Protein AF-K3ZEW9-F1 (afdb_monomer_lite)

Sequence (135 aa):
MTTVVFIFKLRSRRFKYCRCDEFGTRLHGRGASGLVRVTPLGRELILSKELRLITETYYKIPGMHGWDAYRQHLPSIRAHVATVSAALGRYQARRAERGVFQLVPVVNSVRFRVLSPLLDALPPPARAEALRSEE

Foldseek 3Di:
DDWDWDWDDDPDDDTFTWTQDPVGIHTDDDPPPDDDDQDLVSLLLVLLLVLCCCVLPVVPPPCCCVDPVCVVCVVVVVVVSVVSVVSNVVSQVVVVVVLAWDWDQDPSDSDTDIGGPVLVVDDPVVNVVVVVVVD

pLDDT: mean 72.79, std 16.95, range [35.78, 95.0]

Structure (mmCIF, N/CA/C/O backbone):
data_AF-K3ZEW9-F1
#
_entry.id   AF-K3ZEW9-F1
#
loop_
_atom_site.group_PDB
_atom_site.id
_atom_site.type_symbol
_atom_site.label_atom_id
_atom_site.label_alt_id
_atom_site.label_comp_id
_atom_site.label_asym_id
_atom_site.label_entity_id
_atom_site.label_seq_id
_atom_site.pdbx_PDB_ins_code
_atom_site.Cartn_x
_atom_site.Cartn_y
_atom_site.Cartn_z
_atom_site.occupancy
_atom_site.B_iso_or_equiv
_atom_site.auth_seq_id
_atom_site.auth_comp_id
_atom_site.auth_asym_id
_atom_site.auth_atom_id
_atom_site.pdbx_PDB_model_num
ATOM 1 N N . MET A 1 1 ? 10.706 -7.929 27.507 1.00 36.72 1 MET A N 1
ATOM 2 C CA . MET A 1 1 ? 10.345 -6.596 28.035 1.00 36.72 1 MET A CA 1
ATOM 3 C C . MET A 1 1 ? 9.276 -5.954 27.166 1.00 36.72 1 MET A C 1
ATOM 5 O O . MET A 1 1 ? 9.510 -5.706 25.986 1.00 36.72 1 MET A O 1
ATOM 9 N N . THR A 1 2 ? 8.092 -5.750 27.735 1.00 36.59 2 THR A N 1
ATOM 10 C CA . THR A 1 2 ? 6.883 -5.294 27.039 1.00 36.59 2 THR A CA 1
ATOM 11 C C . THR A 1 2 ? 6.694 -3.810 27.335 1.00 36.59 2 THR A C 1
ATOM 13 O O . THR A 1 2 ? 6.294 -3.445 28.432 1.00 36.59 2 THR A O 1
ATOM 16 N N . THR A 1 3 ? 7.051 -2.931 26.397 1.00 37.94 3 THR A N 1
ATOM 17 C CA . THR A 1 3 ? 6.844 -1.485 26.567 1.00 37.94 3 THR A CA 1
ATOM 18 C C . THR A 1 3 ? 5.390 -1.150 26.262 1.00 37.94 3 THR A C 1
ATOM 20 O O . THR A 1 3 ? 4.939 -1.329 25.129 1.00 37.94 3 THR A O 1
ATOM 23 N N . VAL A 1 4 ? 4.666 -0.676 27.274 1.00 42.25 4 VAL A N 1
ATOM 24 C CA . VAL A 1 4 ? 3.292 -0.188 27.143 1.00 42.25 4 VAL A CA 1
ATOM 25 C C . VAL A 1 4 ? 3.344 1.311 26.858 1.00 42.25 4 VAL A C 1
ATOM 27 O O . VAL A 1 4 ? 4.048 2.063 27.532 1.00 42.25 4 VAL A O 1
ATOM 30 N N . VAL A 1 5 ? 2.638 1.736 25.813 1.00 46.91 5 VAL A N 1
ATOM 31 C CA . VAL A 1 5 ? 2.591 3.129 25.362 1.00 46.91 5 VAL A CA 1
ATOM 32 C C . VAL A 1 5 ? 1.234 3.706 25.739 1.00 46.91 5 VAL A C 1
ATOM 34 O O . VAL A 1 5 ? 0.205 3.143 25.372 1.00 46.91 5 VAL A O 1
ATOM 37 N N . PHE A 1 6 ? 1.238 4.838 26.440 1.00 39.91 6 PHE A N 1
ATOM 38 C CA . PHE A 1 6 ? 0.028 5.546 26.848 1.00 39.91 6 PHE A CA 1
ATOM 39 C C . PHE A 1 6 ? -0.061 6.902 26.146 1.00 39.91 6 PHE A C 1
ATOM 41 O O . PHE A 1 6 ? 0.935 7.615 26.016 1.00 39.91 6 PHE A O 1
ATOM 48 N N . ILE A 1 7 ? -1.269 7.272 25.716 1.00 46.22 7 ILE A N 1
ATOM 49 C CA . ILE A 1 7 ? -1.580 8.591 25.157 1.00 46.22 7 ILE A CA 1
ATOM 50 C C . ILE A 1 7 ? -2.493 9.301 26.157 1.00 46.22 7 ILE A C 1
ATOM 52 O O . ILE A 1 7 ? -3.643 8.906 26.331 1.00 46.22 7 ILE A O 1
ATOM 56 N N . PHE A 1 8 ? -1.994 10.351 26.811 1.00 35.78 8 PHE A N 1
ATOM 57 C CA . PHE A 1 8 ? -2.790 11.173 27.726 1.00 35.78 8 PHE A CA 1
ATOM 58 C C . PHE A 1 8 ? -3.234 12.474 27.048 1.00 35.78 8 PHE A C 1
ATOM 60 O O . PHE A 1 8 ? -2.444 13.150 26.385 1.00 35.78 8 PHE A O 1
ATOM 67 N N . LYS A 1 9 ? -4.502 12.851 27.248 1.00 35.97 9 LYS A N 1
ATOM 68 C CA . LYS A 1 9 ? -5.065 14.132 26.803 1.00 35.97 9 LYS A CA 1
ATOM 69 C C . LYS A 1 9 ? -4.884 15.168 27.915 1.00 35.97 9 LYS A C 1
ATOM 71 O O . LYS A 1 9 ? -5.650 15.193 28.872 1.00 35.97 9 LYS A O 1
ATOM 76 N N . LEU A 1 10 ? -3.861 16.013 27.805 1.00 48.00 10 LEU A N 1
ATOM 77 C CA . LEU A 1 10 ? -3.680 17.158 28.704 1.00 48.00 10 LEU A CA 1
ATOM 78 C C . LEU A 1 10 ? -4.536 18.344 28.239 1.00 48.00 10 LEU A C 1
ATOM 80 O O . LEU A 1 10 ? -4.663 18.607 27.044 1.00 48.00 10 LEU A O 1
ATOM 84 N N . ARG A 1 11 ? -5.111 19.064 29.210 1.00 44.38 11 ARG A N 1
ATOM 85 C CA . ARG A 1 11 ? -6.077 20.166 29.036 1.00 44.38 11 ARG A CA 1
ATOM 86 C C . ARG A 1 11 ? -5.538 21.360 28.223 1.00 44.38 11 ARG A C 1
ATOM 88 O O . ARG A 1 11 ? -6.333 22.174 27.767 1.00 44.38 11 ARG A O 1
ATOM 95 N N . SER A 1 12 ? -4.227 21.455 27.977 1.00 42.69 12 SER A N 1
ATOM 96 C CA . SER A 1 12 ? -3.620 22.482 27.121 1.00 42.69 12 SER A CA 1
ATOM 97 C C . SER A 1 12 ? -2.753 21.871 26.007 1.00 42.69 12 SER A C 1
ATOM 99 O O . SER A 1 12 ? -1.782 21.154 26.232 1.00 42.69 12 SER A O 1
ATOM 101 N N . ARG A 1 13 ? -3.182 22.150 24.772 1.00 48.84 13 ARG A N 1
ATOM 102 C CA . ARG A 1 13 ? -2.517 22.008 23.463 1.00 48.84 13 ARG A CA 1
ATOM 103 C C . ARG A 1 13 ? -1.095 21.408 23.461 1.00 48.84 13 ARG A C 1
ATOM 105 O O . ARG A 1 13 ? -0.114 22.146 23.480 1.00 48.84 13 ARG A O 1
ATOM 112 N N . ARG A 1 14 ? -1.009 20.079 23.322 1.00 48.06 14 ARG A N 1
ATOM 113 C CA . ARG A 1 14 ? -0.123 19.287 22.426 1.00 48.06 14 ARG A CA 1
ATOM 114 C C . ARG A 1 14 ? -0.070 17.850 22.951 1.00 48.06 14 ARG A C 1
ATOM 116 O O . ARG A 1 14 ? 0.251 17.631 24.117 1.00 48.06 14 ARG A O 1
ATOM 123 N N . PHE A 1 15 ? -0.365 16.873 22.093 1.00 53.31 15 PHE A N 1
ATOM 124 C CA . PHE A 1 15 ? -0.143 15.462 22.412 1.00 53.31 15 PHE A CA 1
ATOM 125 C C . PHE A 1 15 ? 1.356 15.241 22.638 1.00 53.31 15 PHE A C 1
ATOM 127 O O . PHE A 1 15 ? 2.164 15.478 21.741 1.00 53.31 15 PHE A O 1
ATOM 134 N N . LYS A 1 16 ? 1.730 14.839 23.854 1.00 57.03 16 LYS A N 1
ATOM 135 C CA . LYS A 1 16 ? 3.110 14.504 24.213 1.00 57.03 16 LYS A CA 1
ATOM 136 C C . LYS A 1 16 ? 3.245 12.987 24.202 1.00 57.03 16 LYS A C 1
ATOM 138 O O . LYS A 1 16 ? 2.500 12.297 24.893 1.00 57.03 16 LYS A O 1
ATOM 143 N N . TYR A 1 17 ? 4.163 12.478 23.388 1.00 59.62 17 TYR A N 1
ATOM 144 C CA . TYR A 1 17 ? 4.458 11.052 23.330 1.00 59.62 17 TYR A CA 1
ATOM 145 C C . TYR A 1 17 ? 5.352 10.698 24.525 1.00 59.62 17 TYR A C 1
ATOM 147 O O . TYR A 1 17 ? 6.417 11.293 24.692 1.00 59.62 17 TYR A O 1
ATOM 155 N N . CYS A 1 18 ? 4.903 9.783 25.383 1.00 60.81 18 CYS A N 1
ATOM 156 C CA . CYS A 1 18 ? 5.617 9.365 26.590 1.00 60.81 18 CYS A CA 1
ATOM 157 C C . CYS A 1 18 ? 5.866 7.853 26.551 1.00 60.81 18 CYS A C 1
ATOM 159 O O . CYS A 1 18 ? 5.012 7.082 26.113 1.00 60.81 18 CYS A O 1
ATOM 161 N N . ARG A 1 19 ? 7.041 7.425 27.015 1.00 63.94 19 ARG A N 1
ATOM 162 C CA . ARG A 1 19 ? 7.422 6.021 27.186 1.00 63.94 19 ARG A CA 1
ATOM 163 C C . ARG A 1 19 ? 7.384 5.683 28.673 1.00 63.94 19 ARG A C 1
ATOM 165 O O . ARG A 1 19 ? 8.035 6.373 29.448 1.00 63.94 19 ARG A O 1
ATOM 172 N N . CYS A 1 20 ? 6.678 4.619 29.044 1.00 54.38 20 CYS A N 1
ATOM 173 C CA . CYS A 1 20 ? 6.809 4.015 30.368 1.00 54.38 20 CYS A CA 1
ATOM 174 C C . CYS A 1 20 ? 7.774 2.831 30.290 1.00 54.38 20 CYS A C 1
ATOM 176 O O . CYS A 1 20 ? 7.590 1.924 29.473 1.00 54.38 20 CYS A O 1
ATOM 178 N N . ASP A 1 21 ? 8.803 2.845 31.125 1.00 65.56 21 ASP A N 1
ATOM 179 C CA . ASP A 1 21 ? 9.679 1.705 31.382 1.00 65.56 21 ASP A CA 1
ATOM 180 C C . ASP A 1 21 ? 9.856 1.499 32.895 1.00 65.56 21 ASP A C 1
ATOM 182 O O . ASP A 1 21 ? 9.204 2.163 33.702 1.00 65.56 21 ASP A O 1
ATOM 186 N N . GLU A 1 22 ? 10.692 0.537 33.286 1.00 67.69 22 GLU A N 1
ATOM 187 C CA . GLU A 1 22 ? 10.993 0.230 34.693 1.00 67.69 22 GLU A CA 1
ATOM 188 C C . GLU A 1 22 ? 11.593 1.421 35.465 1.00 67.69 22 GLU A C 1
ATOM 190 O O . GLU A 1 22 ? 11.577 1.430 36.692 1.00 67.69 22 GLU A O 1
ATOM 195 N N . PHE A 1 23 ? 12.050 2.460 34.758 1.00 61.09 23 PHE A N 1
ATOM 196 C CA . PHE A 1 23 ? 12.579 3.697 35.323 1.00 61.09 23 PHE A CA 1
ATOM 197 C C . PHE A 1 23 ? 11.568 4.858 35.280 1.00 61.09 23 PHE A C 1
ATOM 199 O O . PHE A 1 23 ? 11.959 6.020 35.432 1.00 61.09 23 PHE A O 1
ATOM 206 N N . GLY A 1 24 ? 10.282 4.569 35.054 1.00 67.06 24 GLY A N 1
ATOM 207 C CA . GLY A 1 24 ? 9.177 5.527 35.107 1.00 67.06 24 GLY A CA 1
ATOM 208 C C . GLY A 1 24 ? 8.698 6.047 33.746 1.00 67.06 24 GLY A C 1
ATOM 209 O O . GLY A 1 24 ? 8.980 5.489 32.685 1.00 67.06 24 GLY A O 1
ATOM 210 N N . THR A 1 25 ? 7.916 7.131 33.778 1.00 64.06 25 THR A N 1
ATOM 211 C CA . THR A 1 25 ? 7.322 7.762 32.586 1.00 64.06 25 THR A CA 1
ATOM 212 C C . THR A 1 25 ? 8.243 8.851 32.045 1.00 64.06 25 THR A C 1
ATOM 214 O O . THR A 1 25 ? 8.402 9.902 32.664 1.00 64.06 25 THR A O 1
ATOM 217 N N . ARG A 1 26 ? 8.829 8.642 30.864 1.00 62.72 26 ARG A N 1
ATOM 218 C CA . ARG A 1 26 ? 9.741 9.593 30.214 1.00 62.72 26 ARG A CA 1
ATOM 219 C C . ARG A 1 26 ? 9.116 10.206 28.969 1.00 62.72 26 ARG A C 1
ATOM 221 O O . ARG A 1 26 ? 8.500 9.517 28.157 1.00 62.72 26 ARG A O 1
ATOM 228 N N . LEU A 1 27 ? 9.311 11.511 28.795 1.00 58.28 27 LEU A N 1
ATOM 229 C CA . LEU A 1 27 ? 8.968 12.214 27.562 1.00 58.28 27 LEU A CA 1
ATOM 230 C C . LEU A 1 27 ? 9.812 11.675 26.410 1.00 58.28 27 LEU A C 1
ATOM 232 O O . LEU A 1 27 ? 11.037 11.617 26.483 1.00 58.28 27 LEU A O 1
ATOM 236 N N . HIS A 1 28 ? 9.146 11.293 25.331 1.00 57.09 28 HIS A N 1
ATOM 237 C CA . HIS A 1 28 ? 9.810 10.879 24.116 1.00 57.09 28 HIS A CA 1
ATOM 238 C C . HIS A 1 28 ? 10.173 12.137 23.317 1.00 57.09 28 HIS A C 1
ATOM 240 O O . HIS A 1 28 ? 9.315 12.785 22.716 1.00 57.09 28 HIS A O 1
ATOM 246 N N . GLY A 1 29 ? 11.442 12.535 23.381 1.00 57.53 29 GLY A N 1
ATOM 247 C CA . GLY A 1 29 ? 11.942 13.779 22.802 1.00 57.53 29 GLY A CA 1
ATOM 248 C C . GLY A 1 29 ? 13.447 13.745 22.536 1.00 57.53 29 GLY A C 1
ATOM 249 O O . GLY A 1 29 ? 14.139 12.814 22.951 1.00 57.53 29 GLY A O 1
ATOM 250 N N . ARG A 1 30 ? 13.924 14.761 21.800 1.00 43.62 30 ARG A N 1
ATOM 251 C CA . ARG A 1 30 ? 15.298 14.937 21.293 1.00 43.62 30 ARG A CA 1
ATOM 252 C C . ARG A 1 30 ? 16.338 14.605 22.376 1.00 43.62 30 ARG A C 1
ATOM 254 O O . ARG A 1 30 ? 16.507 15.371 23.315 1.00 43.62 30 ARG A O 1
ATOM 261 N N . GLY A 1 31 ? 16.991 13.449 22.241 1.00 48.28 31 GLY A N 1
ATOM 262 C CA . GLY A 1 31 ? 17.965 12.915 23.206 1.00 48.28 31 GLY A CA 1
ATOM 263 C C . GLY A 1 31 ? 17.647 11.502 23.712 1.00 48.28 31 GLY A C 1
ATOM 264 O O . GLY A 1 31 ? 18.548 10.792 24.145 1.00 48.28 31 GLY A O 1
ATOM 265 N N . ALA A 1 32 ? 16.401 11.037 23.591 1.00 50.25 32 ALA A N 1
ATOM 266 C CA . ALA A 1 32 ? 16.045 9.647 23.861 1.00 50.25 32 ALA A CA 1
ATOM 267 C C . ALA A 1 32 ? 16.376 8.772 22.638 1.00 50.25 32 ALA A C 1
ATOM 269 O O . ALA A 1 32 ? 15.536 8.563 21.764 1.00 50.25 32 ALA A O 1
ATOM 270 N N . SER A 1 33 ? 17.612 8.268 22.570 1.00 46.75 33 SER A N 1
ATOM 271 C CA . SER A 1 33 ? 18.082 7.303 21.558 1.00 46.75 33 SER A CA 1
ATOM 272 C C . SER A 1 33 ? 17.462 5.911 21.771 1.00 46.75 33 SER A C 1
ATOM 274 O O . SER A 1 33 ? 18.132 4.930 22.075 1.00 46.75 33 SER A O 1
ATOM 276 N N . GLY A 1 34 ? 16.136 5.821 21.697 1.00 52.56 34 GLY A N 1
ATOM 277 C CA . GLY A 1 34 ? 15.408 4.561 21.742 1.00 52.56 34 GLY A CA 1
ATOM 278 C C . GLY A 1 34 ? 14.510 4.469 20.525 1.00 52.56 34 GLY A C 1
ATOM 279 O O . GLY A 1 34 ? 13.518 5.192 20.463 1.00 52.56 34 GLY A O 1
ATOM 280 N N . LEU A 1 35 ? 14.847 3.590 19.573 1.00 53.94 35 LEU A N 1
ATOM 281 C CA . LEU A 1 35 ? 14.011 3.312 18.403 1.00 53.94 35 LEU A CA 1
ATOM 282 C C . LEU A 1 35 ? 12.564 3.054 18.849 1.00 53.94 35 LEU A C 1
ATOM 284 O O . LEU A 1 35 ? 12.284 2.087 19.564 1.00 53.94 35 LEU A O 1
ATOM 288 N N . VAL A 1 36 ? 11.630 3.899 18.412 1.00 55.66 36 VAL A N 1
ATOM 289 C CA . VAL A 1 36 ? 10.204 3.620 18.585 1.00 55.66 36 VAL A CA 1
ATOM 290 C C . VAL A 1 36 ? 9.883 2.387 17.763 1.00 55.66 36 VAL A C 1
ATOM 292 O O . VAL A 1 36 ? 10.009 2.392 16.538 1.00 55.66 36 VAL A O 1
ATOM 295 N N . ARG A 1 37 ? 9.452 1.315 18.431 1.00 60.12 37 ARG A N 1
ATOM 296 C CA . ARG A 1 37 ? 8.891 0.163 17.731 1.00 60.12 37 ARG A CA 1
ATOM 297 C C . ARG A 1 37 ? 7.687 0.636 16.924 1.00 60.12 37 ARG A C 1
ATOM 299 O O . ARG A 1 37 ? 6.662 1.007 17.489 1.00 60.12 37 ARG A O 1
ATOM 306 N N . VAL A 1 38 ? 7.821 0.597 15.601 1.00 67.94 38 VAL A N 1
ATOM 307 C CA . VAL A 1 38 ? 6.722 0.900 14.685 1.00 67.94 38 VAL A CA 1
ATOM 308 C C . VAL A 1 38 ? 5.597 -0.099 14.942 1.00 67.94 38 VAL A C 1
ATOM 310 O O . VAL A 1 38 ? 5.811 -1.317 14.870 1.00 67.94 38 VAL A O 1
ATOM 313 N N . THR A 1 39 ? 4.410 0.420 15.262 1.00 80.62 39 THR A N 1
ATOM 314 C CA . THR A 1 39 ? 3.207 -0.388 15.490 1.00 80.62 39 THR A CA 1
ATOM 315 C C . THR A 1 39 ? 2.837 -1.161 14.218 1.00 80.62 39 THR A C 1
ATOM 317 O O . THR A 1 39 ? 3.220 -0.748 13.122 1.00 80.62 39 THR A O 1
ATOM 320 N N . PRO A 1 40 ? 2.078 -2.268 14.308 1.00 81.88 40 PRO A N 1
ATOM 321 C CA . PRO A 1 40 ? 1.588 -2.967 13.118 1.00 81.88 40 PRO A CA 1
ATOM 322 C C . PRO A 1 40 ? 0.884 -2.033 12.122 1.00 81.88 40 PRO A C 1
ATOM 324 O O . PRO A 1 40 ? 1.143 -2.118 10.928 1.00 81.88 40 PRO A O 1
ATOM 327 N N . LEU A 1 41 ? 0.093 -1.080 12.629 1.00 83.06 41 LEU A N 1
ATOM 328 C CA . LEU A 1 41 ? -0.546 -0.035 11.828 1.00 83.06 41 LEU A CA 1
ATOM 329 C C . LEU A 1 41 ? 0.472 0.912 11.179 1.00 83.06 41 LEU A C 1
ATOM 331 O O . LEU A 1 41 ? 0.352 1.246 10.006 1.00 83.06 41 LEU A O 1
ATOM 335 N N . GLY A 1 42 ? 1.495 1.338 11.924 1.00 81.00 42 GLY A N 1
ATOM 336 C CA . GLY A 1 42 ? 2.566 2.163 11.370 1.00 81.00 42 GLY A CA 1
ATOM 337 C C . GLY A 1 42 ? 3.316 1.449 10.243 1.00 81.00 42 GLY A C 1
ATOM 338 O O . GLY A 1 42 ? 3.617 2.066 9.228 1.00 81.00 42 GLY A O 1
ATOM 339 N N . ARG A 1 43 ? 3.560 0.137 10.377 1.00 85.44 43 ARG A N 1
ATOM 340 C CA . ARG A 1 43 ? 4.188 -0.677 9.323 1.00 85.44 43 ARG A CA 1
ATOM 341 C C . ARG A 1 43 ? 3.290 -0.786 8.096 1.00 85.44 43 ARG A C 1
ATOM 343 O O . ARG A 1 43 ? 3.781 -0.620 6.987 1.00 85.44 43 ARG A O 1
ATOM 350 N N . GLU A 1 44 ? 1.993 -1.017 8.294 1.00 89.12 44 GLU A N 1
ATOM 351 C CA . GLU A 1 44 ? 1.005 -1.026 7.210 1.00 89.12 44 GLU A CA 1
ATOM 352 C C . GLU A 1 44 ? 1.006 0.305 6.445 1.00 89.12 44 GLU A C 1
ATOM 354 O O . GLU A 1 44 ? 1.074 0.302 5.217 1.00 89.12 44 GLU A O 1
ATOM 359 N N . LEU A 1 45 ? 0.990 1.439 7.153 1.00 87.00 45 LEU A N 1
ATOM 360 C CA . LEU A 1 45 ? 0.986 2.770 6.541 1.00 87.00 45 LEU A CA 1
ATOM 361 C C . LEU A 1 45 ? 2.272 3.068 5.769 1.00 87.00 45 LEU A C 1
ATOM 363 O O . LEU A 1 45 ? 2.195 3.573 4.652 1.00 87.00 45 LEU A O 1
ATOM 367 N N . ILE A 1 46 ? 3.440 2.744 6.334 1.00 88.25 46 ILE A N 1
ATOM 368 C CA . ILE A 1 46 ? 4.733 2.928 5.658 1.00 88.25 46 ILE A CA 1
ATOM 369 C C . ILE A 1 46 ? 4.764 2.113 4.365 1.00 88.25 46 ILE A C 1
ATOM 371 O O . ILE A 1 46 ? 4.959 2.683 3.295 1.00 88.25 46 ILE A O 1
ATOM 375 N N . LEU A 1 47 ? 4.477 0.810 4.448 1.00 90.25 47 LEU A N 1
ATOM 376 C CA . LEU A 1 47 ? 4.497 -0.080 3.287 1.00 90.25 47 LEU A CA 1
ATOM 377 C C . LEU A 1 47 ? 3.472 0.340 2.227 1.00 90.25 47 LEU A C 1
ATOM 379 O O . LEU A 1 47 ? 3.773 0.326 1.037 1.00 90.25 47 LEU A O 1
ATOM 383 N N . SER A 1 48 ? 2.274 0.761 2.642 1.00 88.88 48 SER A N 1
ATOM 384 C CA . SER A 1 48 ? 1.233 1.223 1.715 1.00 88.88 48 SER A CA 1
ATOM 385 C C . SER A 1 48 ? 1.648 2.513 1.007 1.00 88.88 48 SER A C 1
ATOM 387 O O . SER A 1 48 ? 1.395 2.675 -0.187 1.00 88.88 48 SER A O 1
ATOM 389 N N . LYS A 1 49 ? 2.290 3.435 1.735 1.00 88.75 49 LYS A N 1
ATOM 390 C CA . LYS A 1 49 ? 2.797 4.699 1.196 1.00 88.75 49 LYS A CA 1
ATOM 391 C C . LYS A 1 49 ? 3.928 4.460 0.196 1.00 88.75 49 LYS A C 1
A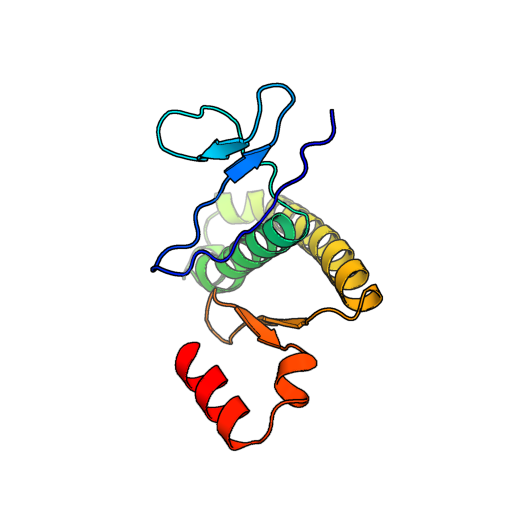TOM 393 O O . LYS A 1 49 ? 3.899 5.030 -0.890 1.00 88.75 49 LYS A O 1
ATOM 398 N N . GLU A 1 50 ? 4.899 3.621 0.548 1.00 88.81 50 GLU A N 1
ATOM 399 C CA . GLU A 1 50 ? 6.032 3.275 -0.319 1.00 88.81 50 GLU A CA 1
ATOM 400 C C . GLU A 1 50 ? 5.570 2.572 -1.592 1.00 88.81 50 GLU A C 1
ATOM 402 O O . GLU A 1 50 ? 5.960 2.972 -2.688 1.00 88.81 50 GLU A O 1
ATOM 407 N N . LEU A 1 51 ? 4.673 1.590 -1.463 1.00 89.38 51 LEU A N 1
ATOM 408 C CA . LEU A 1 51 ? 4.114 0.884 -2.611 1.00 89.38 51 LEU A CA 1
ATOM 409 C C . LEU A 1 51 ? 3.408 1.852 -3.564 1.00 89.38 51 LEU A C 1
ATOM 411 O O . LEU A 1 51 ? 3.611 1.784 -4.773 1.00 89.38 51 LEU A O 1
ATOM 415 N N . ARG A 1 52 ? 2.641 2.802 -3.019 1.00 87.88 52 ARG A N 1
ATOM 416 C CA . ARG A 1 52 ? 1.995 3.842 -3.822 1.00 87.88 52 ARG A CA 1
ATOM 417 C C . ARG A 1 52 ? 2.967 4.781 -4.499 1.00 87.88 52 ARG A C 1
ATOM 419 O O . ARG A 1 52 ? 2.727 5.164 -5.632 1.00 87.88 52 ARG A O 1
ATOM 426 N N . LEU A 1 53 ? 4.044 5.164 -3.829 1.00 86.81 53 LEU A N 1
ATOM 427 C CA . LEU A 1 53 ? 5.066 6.012 -4.433 1.00 86.81 53 LEU A CA 1
ATOM 428 C C . LEU A 1 53 ? 5.720 5.285 -5.621 1.00 86.81 53 LEU A C 1
ATOM 430 O O . LEU A 1 53 ? 5.904 5.867 -6.687 1.00 86.81 53 LEU A O 1
ATOM 434 N N . ILE A 1 54 ? 5.953 3.976 -5.492 1.00 85.50 54 ILE A N 1
ATOM 435 C CA . ILE A 1 54 ? 6.422 3.145 -6.605 1.00 85.50 54 ILE A CA 1
ATOM 436 C C . ILE A 1 54 ? 5.409 3.119 -7.753 1.00 85.50 54 ILE A C 1
ATOM 438 O O . ILE A 1 54 ? 5.792 3.348 -8.902 1.00 85.50 54 ILE A O 1
ATOM 442 N N . THR A 1 55 ? 4.126 2.887 -7.468 1.00 83.94 55 THR A N 1
ATOM 443 C CA . THR A 1 55 ? 3.112 2.738 -8.521 1.00 83.94 55 THR A CA 1
ATOM 444 C C . THR A 1 55 ? 2.686 4.045 -9.175 1.00 83.94 55 THR A C 1
ATOM 446 O O . THR A 1 55 ? 2.500 4.094 -10.387 1.00 83.94 55 THR A O 1
ATOM 449 N N . GLU A 1 56 ? 2.530 5.106 -8.390 1.00 82.44 56 GLU A N 1
ATOM 450 C CA . GLU A 1 56 ? 2.018 6.395 -8.852 1.00 82.44 56 GLU A CA 1
ATOM 451 C C . GLU A 1 56 ? 3.119 7.332 -9.343 1.00 82.44 56 GLU A C 1
ATOM 453 O O . GLU A 1 56 ? 2.828 8.235 -10.122 1.00 82.44 56 GLU A O 1
ATOM 458 N N . THR A 1 57 ? 4.365 7.147 -8.897 1.00 78.88 57 THR A N 1
ATOM 459 C CA . THR A 1 57 ? 5.484 8.026 -9.260 1.00 78.88 57 THR A CA 1
ATOM 460 C C . THR A 1 57 ? 6.496 7.298 -10.131 1.00 78.88 57 THR A C 1
ATOM 462 O O . THR A 1 57 ? 6.687 7.689 -11.279 1.00 78.88 57 THR A O 1
ATOM 465 N N . TYR A 1 58 ? 7.119 6.224 -9.636 1.00 79.31 58 TYR A N 1
ATOM 466 C CA . TYR A 1 58 ? 8.255 5.618 -10.342 1.00 79.31 58 TYR A CA 1
ATOM 467 C C . TYR A 1 58 ? 7.857 4.892 -11.630 1.00 79.31 58 TYR A C 1
ATOM 469 O O . TYR A 1 58 ? 8.482 5.123 -12.660 1.00 79.31 58 TYR A O 1
ATOM 477 N N . TYR A 1 59 ? 6.786 4.090 -11.631 1.00 81.50 59 TYR A N 1
ATOM 478 C CA . TYR A 1 59 ? 6.331 3.424 -12.864 1.00 81.50 59 TYR A CA 1
ATOM 479 C C . TYR A 1 59 ? 5.799 4.382 -13.938 1.00 81.50 59 TYR A C 1
ATOM 481 O O . TYR A 1 59 ? 5.640 3.973 -15.084 1.00 81.50 59 TYR A O 1
ATOM 489 N N . LYS A 1 60 ? 5.534 5.647 -13.598 1.00 82.25 60 LYS A N 1
ATOM 490 C CA . LYS A 1 60 ? 5.057 6.655 -14.554 1.00 82.25 60 LYS A CA 1
ATOM 491 C C . LYS A 1 60 ? 6.179 7.516 -15.136 1.00 82.25 60 LYS A C 1
ATOM 493 O O . LYS A 1 60 ? 5.886 8.404 -15.931 1.00 82.25 60 LYS A O 1
ATOM 498 N N . ILE A 1 61 ? 7.442 7.280 -14.764 1.00 84.56 61 ILE A N 1
ATOM 499 C CA . ILE A 1 61 ? 8.578 8.032 -15.311 1.00 84.56 61 ILE A CA 1
ATOM 500 C C . ILE A 1 61 ? 8.725 7.701 -16.807 1.00 84.56 61 ILE A C 1
ATOM 502 O O . ILE A 1 61 ? 8.985 6.543 -17.155 1.00 84.56 61 ILE A O 1
ATOM 506 N N . PRO A 1 62 ? 8.592 8.694 -17.708 1.00 84.81 62 PRO A N 1
ATOM 507 C CA . PRO A 1 62 ? 8.724 8.465 -19.141 1.00 84.81 62 PRO A CA 1
ATOM 508 C C . PRO A 1 62 ? 10.101 7.897 -19.497 1.00 84.81 62 PRO A C 1
ATOM 510 O O . PRO A 1 62 ? 11.122 8.339 -18.978 1.00 84.81 62 PRO A O 1
ATOM 513 N N . GLY A 1 63 ? 10.138 6.908 -20.391 1.00 84.75 63 GLY A N 1
ATOM 514 C CA . GLY A 1 63 ? 11.389 6.337 -20.903 1.00 84.75 63 GLY A CA 1
ATOM 515 C C . GLY A 1 63 ? 12.132 5.389 -19.952 1.00 84.75 63 GLY A C 1
ATOM 516 O O . GLY A 1 63 ? 13.047 4.706 -20.403 1.00 84.75 63 GLY A O 1
ATOM 517 N N . MET A 1 64 ? 11.712 5.253 -18.687 1.00 86.25 64 MET A N 1
ATOM 518 C CA . MET A 1 64 ? 12.351 4.353 -17.710 1.00 86.25 64 MET A CA 1
ATOM 519 C C . MET A 1 64 ? 12.338 2.885 -18.170 1.00 86.25 64 MET A C 1
ATOM 521 O O . MET A 1 64 ? 13.310 2.158 -17.984 1.00 86.25 64 MET A O 1
ATOM 525 N N . HIS A 1 65 ? 11.267 2.459 -18.848 1.00 83.44 65 HIS A N 1
ATOM 526 C CA . HIS A 1 65 ? 11.149 1.115 -19.427 1.00 83.44 65 HIS A CA 1
ATOM 527 C C . HIS A 1 65 ? 12.174 0.820 -20.535 1.00 83.44 65 HIS A C 1
ATOM 529 O O . HIS A 1 65 ? 12.424 -0.348 -20.830 1.00 83.44 65 HIS A O 1
ATOM 535 N N . GLY A 1 66 ? 12.759 1.860 -21.137 1.00 87.25 66 GLY A N 1
ATOM 536 C CA . GLY A 1 66 ? 13.804 1.736 -22.149 1.00 87.25 66 GLY A CA 1
ATOM 537 C C . GLY A 1 66 ? 15.208 1.573 -21.569 1.00 87.25 66 GLY A C 1
ATOM 538 O O . GLY A 1 66 ? 16.127 1.274 -22.319 1.00 87.25 66 GLY A O 1
ATOM 539 N N . TRP A 1 67 ? 15.400 1.760 -20.260 1.00 91.50 67 TRP A N 1
ATOM 540 C CA . TRP A 1 67 ? 16.719 1.637 -19.643 1.00 91.50 67 TRP A CA 1
ATOM 541 C C . TRP A 1 67 ? 17.090 0.162 -19.461 1.00 91.50 67 TRP A C 1
ATOM 543 O O . TRP A 1 67 ? 16.367 -0.593 -18.805 1.00 91.50 67 TRP A O 1
ATOM 553 N N . ASP A 1 68 ? 18.246 -0.246 -19.981 1.00 93.00 68 ASP A N 1
ATOM 554 C CA . ASP A 1 68 ? 18.703 -1.640 -19.905 1.00 93.00 68 ASP A CA 1
ATOM 555 C C . ASP A 1 68 ? 18.851 -2.131 -18.461 1.00 93.00 68 ASP A C 1
ATOM 557 O O . ASP A 1 68 ? 18.373 -3.215 -18.120 1.00 93.00 68 ASP A O 1
ATOM 561 N N . ALA A 1 69 ? 19.403 -1.290 -17.580 1.00 90.06 69 ALA A N 1
ATOM 562 C CA . ALA A 1 69 ? 19.511 -1.587 -16.152 1.00 90.06 69 ALA A CA 1
ATOM 563 C C . ALA A 1 69 ? 18.132 -1.811 -15.504 1.00 90.06 69 ALA A C 1
ATOM 565 O O . ALA A 1 69 ? 17.946 -2.726 -14.701 1.00 90.06 69 ALA A O 1
ATOM 566 N N . TYR A 1 70 ? 17.130 -1.013 -15.883 1.00 88.81 70 TYR A N 1
ATOM 567 C CA . TYR A 1 70 ? 15.775 -1.174 -15.367 1.00 88.81 70 TYR A CA 1
ATOM 568 C C . TYR A 1 70 ? 15.148 -2.486 -15.846 1.00 88.81 70 TYR A C 1
ATOM 570 O O . TYR A 1 70 ? 14.589 -3.229 -15.041 1.00 88.81 70 TYR A O 1
ATOM 578 N N . ARG A 1 71 ? 15.290 -2.816 -17.134 1.00 89.50 71 ARG A N 1
ATOM 579 C CA . ARG A 1 71 ? 14.817 -4.089 -17.698 1.00 89.50 71 ARG A CA 1
ATOM 580 C C . ARG A 1 71 ? 15.464 -5.297 -17.025 1.00 89.50 71 ARG A C 1
ATOM 582 O O . ARG A 1 71 ? 14.760 -6.254 -16.713 1.00 89.50 71 ARG A O 1
ATOM 589 N N . GLN A 1 72 ? 16.773 -5.241 -16.779 1.00 95.00 72 GLN A N 1
ATOM 590 C CA . GLN A 1 72 ? 17.516 -6.307 -16.107 1.00 95.00 72 GLN A CA 1
ATOM 591 C C . GLN A 1 72 ? 16.995 -6.553 -14.684 1.00 95.00 72 GLN A C 1
ATOM 593 O O . GLN A 1 72 ? 16.844 -7.702 -14.269 1.00 95.00 72 GLN A O 1
ATOM 598 N N . HIS A 1 73 ? 16.676 -5.490 -13.941 1.00 91.19 73 HIS A N 1
ATOM 599 C CA . HIS A 1 73 ? 16.197 -5.596 -12.560 1.00 91.19 73 HIS A CA 1
ATOM 600 C C . HIS A 1 73 ? 14.673 -5.724 -12.423 1.00 91.19 73 HIS A C 1
ATOM 602 O O . HIS A 1 73 ? 14.187 -6.047 -11.336 1.00 91.19 73 HIS A O 1
ATOM 608 N N . LEU A 1 74 ? 13.906 -5.537 -13.502 1.00 89.50 74 LEU A N 1
ATOM 609 C CA . LEU A 1 74 ? 12.443 -5.564 -13.488 1.00 89.50 74 LEU A CA 1
ATOM 610 C C . LEU A 1 74 ? 11.843 -6.835 -12.852 1.00 89.50 74 LEU A C 1
ATOM 612 O O . LEU A 1 74 ? 10.900 -6.694 -12.067 1.00 89.50 74 LEU A O 1
ATOM 616 N N . PRO A 1 75 ? 12.357 -8.058 -13.102 1.00 92.00 75 PRO A N 1
ATOM 617 C CA . PRO A 1 75 ? 11.846 -9.259 -12.437 1.00 92.00 75 PRO A CA 1
ATOM 618 C C . PRO A 1 75 ? 12.010 -9.210 -10.911 1.00 92.00 75 PRO A C 1
ATOM 620 O O . PRO A 1 75 ? 11.081 -9.547 -10.179 1.00 92.00 75 PRO A O 1
ATOM 623 N N . SER A 1 76 ? 13.159 -8.724 -10.430 1.00 93.00 76 SER A N 1
ATOM 624 C CA . SER A 1 76 ? 13.438 -8.578 -8.997 1.00 93.00 76 SER A CA 1
ATOM 625 C C . SER A 1 76 ? 12.535 -7.520 -8.357 1.00 93.00 76 SER A C 1
ATOM 627 O O . SER A 1 76 ? 11.902 -7.769 -7.330 1.00 93.00 76 SER A O 1
ATOM 629 N N . ILE A 1 77 ? 12.373 -6.369 -9.020 1.00 89.12 77 ILE A N 1
ATOM 630 C CA . ILE A 1 77 ? 11.457 -5.307 -8.580 1.00 89.12 77 ILE A CA 1
ATOM 631 C C . ILE A 1 77 ? 10.031 -5.859 -8.441 1.00 89.12 77 ILE A C 1
ATOM 633 O O . ILE A 1 77 ? 9.385 -5.646 -7.414 1.00 89.12 77 ILE A O 1
ATOM 637 N N . ARG A 1 78 ? 9.548 -6.621 -9.431 1.00 90.56 78 ARG A N 1
ATOM 638 C CA . ARG A 1 78 ? 8.219 -7.255 -9.384 1.00 90.56 78 ARG A CA 1
ATOM 639 C C . ARG A 1 78 ? 8.086 -8.236 -8.217 1.00 90.56 78 ARG A C 1
ATOM 641 O O . ARG A 1 78 ? 7.070 -8.205 -7.525 1.00 90.56 78 ARG A O 1
ATOM 648 N N . ALA A 1 79 ? 9.102 -9.060 -7.961 1.00 92.94 79 ALA A N 1
ATOM 649 C CA . ALA A 1 79 ? 9.104 -9.995 -6.835 1.00 92.94 79 ALA A CA 1
ATOM 650 C C . ALA A 1 79 ? 9.048 -9.273 -5.474 1.00 9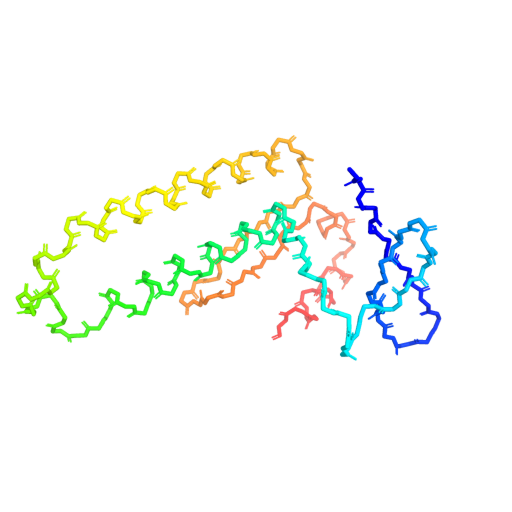2.94 79 ALA A C 1
ATOM 652 O O . ALA A 1 79 ? 8.288 -9.662 -4.581 1.00 92.94 79 ALA A O 1
ATOM 653 N N . HIS A 1 80 ? 9.794 -8.177 -5.320 1.00 90.62 80 HIS A N 1
ATOM 654 C CA . HIS A 1 80 ? 9.744 -7.353 -4.112 1.00 90.62 80 HIS A CA 1
ATOM 655 C C . HIS A 1 80 ? 8.383 -6.670 -3.934 1.00 90.62 80 HIS A C 1
ATOM 657 O O . HIS A 1 80 ? 7.807 -6.729 -2.847 1.00 90.62 80 HIS A O 1
ATOM 663 N N . VAL A 1 81 ? 7.821 -6.100 -5.002 1.00 91.19 81 VAL A N 1
ATOM 664 C CA . VAL A 1 81 ? 6.479 -5.492 -5.000 1.00 91.19 81 VAL A CA 1
ATOM 665 C C . VAL A 1 81 ? 5.406 -6.508 -4.598 1.00 91.19 81 VAL A C 1
ATOM 667 O O . VAL A 1 81 ? 4.547 -6.203 -3.765 1.00 91.19 81 VAL A O 1
ATOM 670 N N . ALA A 1 82 ? 5.475 -7.735 -5.120 1.00 92.50 82 ALA A N 1
ATOM 671 C CA . ALA A 1 82 ? 4.571 -8.818 -4.739 1.00 92.50 82 ALA A CA 1
ATOM 672 C C . ALA A 1 82 ? 4.715 -9.194 -3.254 1.00 92.50 82 ALA A C 1
ATOM 674 O O . ALA A 1 82 ? 3.717 -9.361 -2.551 1.00 92.50 82 ALA A O 1
ATOM 675 N N . THR A 1 83 ? 5.948 -9.250 -2.746 1.00 93.19 83 THR A N 1
ATOM 676 C CA . THR A 1 83 ? 6.238 -9.548 -1.334 1.00 93.19 83 THR A CA 1
ATOM 677 C C . THR A 1 83 ? 5.651 -8.488 -0.396 1.00 93.19 83 THR A C 1
ATOM 679 O O . THR A 1 83 ? 5.005 -8.826 0.601 1.00 93.19 83 THR A O 1
ATOM 682 N N . VAL A 1 84 ? 5.824 -7.204 -0.730 1.00 91.19 84 VAL A N 1
ATOM 683 C CA . VAL A 1 84 ? 5.236 -6.079 0.016 1.00 91.19 84 VAL A CA 1
ATOM 684 C C . VAL A 1 84 ? 3.710 -6.137 -0.032 1.00 91.19 84 VAL A C 1
ATOM 686 O O . VAL A 1 84 ? 3.062 -6.011 1.007 1.00 91.19 84 VAL A O 1
ATOM 689 N N . SER A 1 85 ? 3.132 -6.405 -1.204 1.00 91.62 85 SER A N 1
ATOM 690 C CA . SER A 1 85 ? 1.678 -6.519 -1.383 1.00 91.62 85 SER A CA 1
ATOM 691 C C . SER A 1 85 ? 1.085 -7.654 -0.541 1.00 91.62 85 SER A C 1
ATOM 693 O O . SER A 1 85 ? 0.086 -7.459 0.150 1.00 91.62 85 SER A O 1
ATOM 695 N N . ALA A 1 86 ? 1.739 -8.819 -0.503 1.00 93.25 86 ALA A N 1
ATOM 696 C CA . ALA A 1 86 ? 1.325 -9.935 0.345 1.00 93.25 86 ALA A CA 1
ATOM 697 C C . ALA A 1 86 ? 1.415 -9.594 1.844 1.00 93.25 86 ALA A C 1
ATOM 699 O O . ALA A 1 86 ? 0.546 -9.974 2.632 1.00 93.25 86 ALA A O 1
ATOM 700 N N . ALA A 1 87 ? 2.453 -8.861 2.262 1.00 90.94 87 ALA A N 1
ATOM 701 C CA . ALA A 1 87 ? 2.574 -8.390 3.639 1.00 90.94 87 ALA A CA 1
ATOM 702 C C . ALA A 1 87 ? 1.463 -7.399 4.010 1.00 90.94 87 ALA A C 1
ATOM 704 O O . ALA A 1 87 ? 0.871 -7.530 5.083 1.00 90.94 87 ALA A O 1
ATOM 705 N N . LEU A 1 88 ? 1.144 -6.461 3.115 1.00 92.12 88 LEU A N 1
ATOM 706 C CA . LEU A 1 88 ? 0.032 -5.530 3.281 1.00 92.12 88 LEU A CA 1
ATOM 707 C C . LEU A 1 88 ? -1.305 -6.257 3.399 1.00 92.12 88 LEU A C 1
ATOM 709 O O . LEU A 1 88 ? -2.048 -5.970 4.333 1.00 92.12 88 LEU A O 1
ATOM 713 N N . GLY A 1 89 ? -1.565 -7.253 2.548 1.00 91.62 89 GLY A N 1
ATOM 714 C CA . GLY A 1 89 ? -2.780 -8.067 2.625 1.00 91.62 89 GLY A CA 1
ATOM 715 C C . GLY A 1 89 ? -2.976 -8.701 4.006 1.00 91.62 89 GLY A C 1
ATOM 716 O O . GLY A 1 89 ? -4.069 -8.651 4.564 1.00 91.62 89 GLY A O 1
ATOM 717 N N . ARG A 1 90 ? -1.898 -9.196 4.633 1.00 92.12 90 ARG A 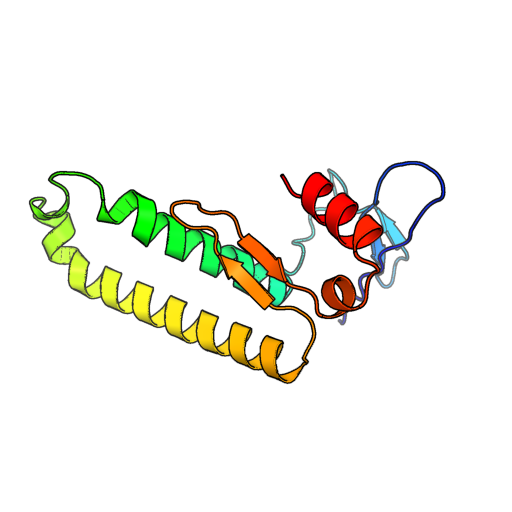N 1
ATOM 718 C CA . ARG A 1 90 ? -1.957 -9.735 6.006 1.00 92.12 90 ARG A CA 1
ATOM 719 C C . ARG A 1 90 ? -2.289 -8.673 7.055 1.00 92.12 90 ARG A C 1
ATOM 721 O O . ARG A 1 90 ? -3.025 -8.964 7.995 1.00 92.12 90 ARG A O 1
ATOM 728 N N . TYR A 1 91 ? -1.735 -7.466 6.940 1.00 90.12 91 TYR A N 1
ATOM 729 C CA . TYR A 1 91 ? -2.053 -6.374 7.867 1.00 90.12 91 TYR A CA 1
ATOM 730 C C . TYR A 1 91 ? -3.503 -5.909 7.713 1.00 90.12 91 TYR A C 1
ATOM 732 O O . TYR A 1 91 ? -4.212 -5.777 8.711 1.00 90.12 91 TYR A O 1
ATOM 740 N N . GLN A 1 92 ? -3.955 -5.744 6.471 1.00 88.19 92 GLN A N 1
ATOM 741 C CA . GLN A 1 92 ? -5.313 -5.328 6.137 1.00 88.19 92 GLN A CA 1
ATOM 742 C C . GLN A 1 92 ? -6.352 -6.353 6.604 1.00 88.19 92 GLN A C 1
ATOM 744 O O . GLN A 1 92 ? -7.335 -5.958 7.225 1.00 88.19 92 GLN A O 1
ATOM 749 N N . ALA A 1 93 ? -6.108 -7.652 6.393 1.00 88.81 93 ALA A N 1
ATOM 750 C CA . ALA A 1 93 ? -6.985 -8.726 6.865 1.00 88.81 93 ALA A CA 1
ATOM 751 C C . ALA A 1 93 ? -7.145 -8.695 8.393 1.00 88.81 93 ALA A C 1
ATOM 753 O O . ALA A 1 93 ? -8.260 -8.603 8.898 1.00 88.81 93 ALA A O 1
ATOM 754 N N . ARG A 1 94 ? -6.032 -8.624 9.136 1.00 87.31 94 ARG A N 1
ATOM 755 C CA . ARG A 1 94 ? -6.057 -8.511 10.607 1.00 87.31 94 ARG A CA 1
ATOM 756 C C . ARG A 1 94 ? -6.784 -7.261 11.097 1.00 87.31 94 ARG A C 1
ATOM 758 O O . ARG A 1 94 ? -7.372 -7.267 12.175 1.00 87.31 94 ARG A O 1
ATOM 765 N N . ARG A 1 95 ? -6.694 -6.155 10.354 1.00 85.25 95 ARG A N 1
ATOM 766 C CA . ARG A 1 95 ? -7.404 -4.913 10.679 1.00 85.25 95 ARG A CA 1
ATOM 767 C C . ARG A 1 95 ? -8.903 -5.044 10.410 1.00 85.25 95 ARG A C 1
ATOM 769 O O . ARG A 1 95 ? -9.686 -4.574 11.231 1.00 85.25 95 ARG A O 1
ATOM 776 N N . ALA A 1 96 ? -9.284 -5.696 9.312 1.00 82.94 96 ALA A N 1
ATOM 777 C CA . ALA A 1 96 ? -10.675 -5.974 8.968 1.00 82.94 96 ALA A CA 1
ATOM 778 C C . ALA A 1 96 ? -11.338 -6.914 9.990 1.00 82.94 96 ALA A C 1
ATOM 780 O O . ALA A 1 96 ? -12.412 -6.590 10.483 1.00 82.94 96 ALA A O 1
ATOM 781 N N . GLU A 1 97 ? -10.660 -7.994 10.396 1.00 84.06 97 GLU A N 1
ATOM 782 C CA . GLU A 1 97 ? -11.118 -8.920 11.450 1.00 84.06 97 GLU A CA 1
ATOM 783 C C . GLU A 1 97 ? -11.425 -8.208 12.775 1.00 84.06 97 GLU A C 1
ATOM 785 O O . GLU A 1 97 ? -12.346 -8.580 13.495 1.00 84.06 97 GLU A O 1
ATOM 790 N N . ARG A 1 98 ? -10.662 -7.159 13.104 1.00 80.62 98 ARG A N 1
ATOM 791 C CA . ARG A 1 98 ? -10.850 -6.369 14.330 1.00 80.62 98 ARG A CA 1
ATOM 792 C C . ARG A 1 98 ? -11.944 -5.303 14.218 1.00 80.62 98 ARG A C 1
ATOM 794 O O . ARG A 1 98 ? -12.231 -4.657 15.220 1.00 80.62 98 ARG A O 1
ATOM 801 N N . GLY A 1 99 ? -12.501 -5.066 13.027 1.00 71.00 99 GLY A N 1
ATOM 802 C CA . GLY A 1 99 ? -13.619 -4.140 12.809 1.00 71.00 99 GLY A CA 1
ATOM 803 C C . GLY A 1 99 ? -13.345 -2.673 13.166 1.00 71.00 99 GLY A C 1
ATOM 804 O O . GLY A 1 99 ? -14.281 -1.942 13.466 1.00 71.00 99 GLY A O 1
ATOM 805 N N . VAL A 1 100 ? -12.079 -2.232 13.181 1.00 72.62 100 VAL A N 1
ATOM 806 C CA . VAL A 1 100 ? -11.716 -0.938 13.794 1.00 72.62 100 VAL A CA 1
ATOM 807 C C . VAL A 1 100 ? -11.984 0.253 12.869 1.00 72.62 100 VAL A C 1
ATOM 809 O O . VAL A 1 100 ? -12.778 1.128 13.186 1.00 72.62 100 VAL A O 1
ATOM 812 N N . PHE A 1 101 ? -11.278 0.318 11.740 1.00 79.56 101 PHE A N 1
ATOM 813 C CA . PHE A 1 101 ? -11.391 1.369 10.727 1.00 79.56 101 PHE A CA 1
ATOM 814 C C . PHE A 1 101 ? -10.774 0.885 9.411 1.00 79.56 101 PHE A C 1
ATOM 816 O O . PHE A 1 101 ? -9.904 0.001 9.387 1.00 79.56 101 PHE A O 1
ATOM 823 N N . GLN A 1 102 ? -11.207 1.481 8.305 1.00 80.94 102 GLN A N 1
ATOM 824 C CA . GLN A 1 102 ? -10.686 1.225 6.972 1.00 80.94 102 GLN A CA 1
ATOM 825 C C . GLN A 1 102 ? -9.758 2.350 6.517 1.00 80.94 102 GLN A C 1
ATOM 827 O O . GLN A 1 102 ? -10.083 3.525 6.635 1.00 80.94 102 GLN A O 1
ATOM 832 N N . LEU A 1 103 ? -8.588 1.992 5.994 1.00 84.50 103 LEU A N 1
ATOM 833 C CA . LEU A 1 103 ? -7.706 2.933 5.310 1.00 84.50 103 LEU A CA 1
ATOM 834 C C . LEU A 1 103 ? -8.032 2.893 3.820 1.00 84.50 103 LEU A C 1
ATOM 836 O O . LEU A 1 103 ? -7.749 1.894 3.159 1.00 84.50 103 LEU A O 1
ATOM 840 N N . VAL A 1 104 ? -8.631 3.965 3.307 1.00 83.56 104 VAL A N 1
ATOM 841 C CA . VAL A 1 104 ? -8.997 4.091 1.896 1.00 83.56 104 VAL A CA 1
ATOM 842 C C . VAL A 1 104 ? -8.034 5.042 1.209 1.00 83.56 104 VAL A C 1
ATOM 844 O O . VAL A 1 104 ? -7.849 6.176 1.649 1.00 83.56 104 VAL A O 1
ATOM 847 N N . PRO A 1 105 ? -7.380 4.609 0.135 1.00 83.69 105 PRO A N 1
ATOM 848 C CA . PRO A 1 105 ? -6.237 5.342 -0.350 1.00 83.69 105 PRO A CA 1
ATOM 849 C C . PRO A 1 105 ? -6.705 6.350 -1.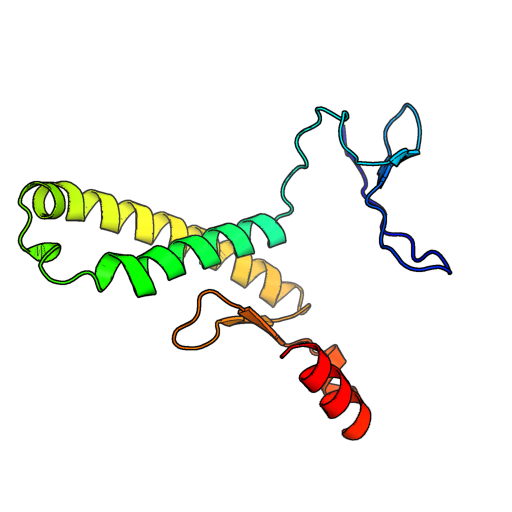430 1.00 83.69 105 PRO A C 1
ATOM 851 O O . PRO A 1 105 ? -7.453 5.998 -2.339 1.00 83.69 105 PRO A O 1
ATOM 854 N N . VAL A 1 106 ? -6.308 7.628 -1.342 1.00 82.62 106 VAL A N 1
ATOM 855 C CA . VAL A 1 106 ? -6.861 8.717 -2.187 1.00 82.62 106 VAL A CA 1
ATOM 856 C C . VAL A 1 106 ? -6.348 8.625 -3.626 1.00 82.62 106 VAL A C 1
ATOM 858 O O . VAL A 1 106 ? -5.154 8.425 -3.836 1.00 82.62 106 VAL A O 1
ATOM 861 N N . VAL A 1 107 ? -7.218 8.759 -4.626 1.00 78.19 107 VAL A N 1
ATOM 862 C CA . VAL A 1 107 ? -6.832 8.661 -6.048 1.00 78.19 107 VAL A CA 1
ATOM 863 C C . VAL A 1 107 ? -5.744 9.690 -6.390 1.00 78.19 107 VAL A C 1
ATOM 865 O O . VAL A 1 107 ? -5.807 10.827 -5.928 1.00 78.19 107 VAL A O 1
ATOM 868 N N . ASN A 1 108 ? -4.735 9.286 -7.173 1.00 72.44 108 ASN A N 1
ATOM 869 C CA . ASN A 1 108 ? -3.607 10.129 -7.607 1.00 72.44 108 ASN A CA 1
ATOM 870 C C . ASN A 1 108 ? -2.817 10.801 -6.465 1.00 72.44 108 ASN A C 1
ATOM 872 O O . ASN A 1 108 ? -2.201 11.848 -6.650 1.00 72.44 108 ASN A O 1
ATOM 876 N N . SER A 1 109 ? -2.834 10.220 -5.265 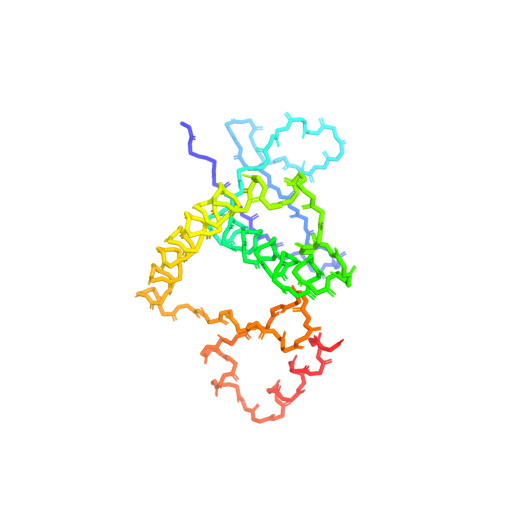1.00 75.69 109 SER A N 1
ATOM 877 C CA . SER A 1 109 ? -2.152 10.767 -4.095 1.00 75.69 109 SER A CA 1
ATOM 878 C C . SER A 1 109 ? -1.489 9.668 -3.275 1.00 75.69 109 SER A C 1
ATOM 880 O O . SER A 1 109 ? -1.913 8.516 -3.270 1.00 75.69 109 SER A O 1
ATOM 882 N N . VAL A 1 110 ? -0.464 10.028 -2.505 1.00 77.50 110 VAL A N 1
ATOM 883 C CA . VAL A 1 110 ? 0.160 9.121 -1.525 1.00 77.50 110 VAL A CA 1
ATOM 884 C C . VAL A 1 110 ? -0.559 9.167 -0.163 1.00 77.50 110 VAL A C 1
ATOM 886 O O . VAL A 1 110 ? -0.120 8.549 0.805 1.00 77.50 110 VAL A O 1
ATOM 889 N N . ARG A 1 111 ? -1.654 9.934 -0.063 1.00 78.62 111 ARG A N 1
ATOM 890 C CA . ARG A 1 111 ? -2.458 10.088 1.155 1.00 78.62 111 ARG A CA 1
ATOM 891 C C . ARG A 1 111 ? -3.505 8.980 1.296 1.00 78.62 111 ARG A C 1
ATOM 893 O O . ARG A 1 111 ? -3.971 8.400 0.313 1.00 78.62 111 ARG A O 1
ATOM 900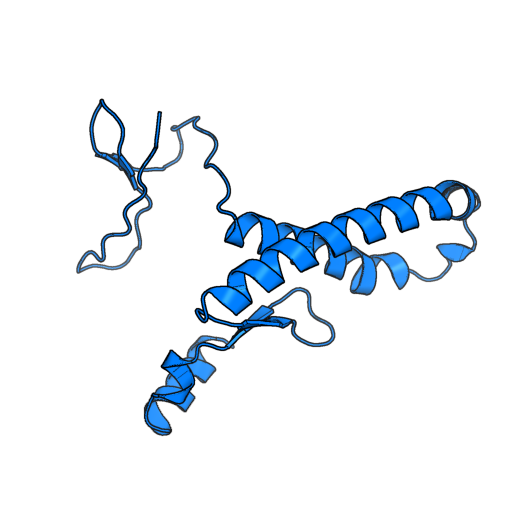 N N . PHE A 1 112 ? -3.912 8.748 2.539 1.00 81.62 112 PHE A N 1
ATOM 901 C CA . PHE A 1 112 ? -4.960 7.806 2.921 1.00 81.62 112 PHE A CA 1
ATOM 902 C C . PHE A 1 112 ? -6.047 8.555 3.689 1.00 81.62 112 PHE A C 1
ATOM 904 O O . PHE A 1 112 ? -5.733 9.394 4.529 1.00 81.62 112 PHE A O 1
ATOM 911 N N . ARG A 1 113 ? -7.307 8.235 3.401 1.00 81.88 113 ARG A N 1
ATOM 912 C CA . ARG A 1 113 ? -8.477 8.603 4.199 1.00 81.88 113 ARG A CA 1
ATOM 913 C C . ARG A 1 113 ? -8.775 7.490 5.193 1.00 81.88 113 ARG A C 1
ATOM 915 O O . ARG A 1 113 ? -8.624 6.310 4.870 1.00 81.88 113 ARG A O 1
ATOM 922 N N . VAL A 1 114 ? -9.203 7.866 6.390 1.00 82.75 114 VAL A N 1
ATOM 923 C CA . VAL A 1 114 ? -9.614 6.919 7.426 1.00 82.75 114 VAL A CA 1
ATOM 924 C C . VAL A 1 114 ? -11.137 6.866 7.433 1.00 82.75 114 VAL A C 1
ATOM 926 O O . VAL A 1 114 ? -11.794 7.829 7.802 1.00 82.75 114 VAL A O 1
ATOM 929 N N . LEU A 1 115 ? -11.715 5.735 7.038 1.00 77.44 115 LEU A N 1
ATOM 930 C CA . LEU A 1 115 ? -13.137 5.474 7.229 1.00 77.44 115 LEU A CA 1
ATOM 931 C C . LEU A 1 115 ? -13.323 4.759 8.563 1.00 77.44 115 LEU A C 1
ATOM 933 O O . LEU A 1 115 ? -12.956 3.593 8.715 1.00 77.44 115 LEU A O 1
ATOM 937 N N . SER A 1 116 ? -13.864 5.468 9.546 1.00 74.50 116 SER A N 1
ATOM 938 C CA . SER A 1 116 ? -14.207 4.889 10.842 1.00 74.50 116 SER A CA 1
ATOM 939 C C . SER A 1 116 ? -15.708 4.605 10.903 1.00 74.50 116 SER A C 1
ATOM 941 O O . SER A 1 116 ? -16.485 5.517 10.633 1.00 74.50 116 SER A O 1
ATOM 943 N N . PRO A 1 117 ? -16.147 3.420 11.355 1.00 67.69 117 PRO A N 1
ATOM 944 C CA . PRO A 1 117 ? -17.555 3.179 11.680 1.00 67.69 117 PRO A CA 1
ATOM 945 C C . PRO A 1 117 ? -18.105 4.185 12.707 1.00 67.69 117 PRO A C 1
ATOM 947 O O . PRO A 1 117 ? -19.294 4.487 12.723 1.00 67.69 117 PRO A O 1
ATOM 950 N N . LEU A 1 118 ? -17.230 4.760 13.544 1.00 66.62 118 LEU A N 1
ATOM 951 C CA . LEU A 1 118 ? -17.597 5.799 14.509 1.00 66.62 118 LEU A CA 1
ATOM 952 C C . LEU A 1 118 ? -17.945 7.140 13.842 1.00 66.62 118 LEU A C 1
ATOM 954 O O . LEU A 1 118 ? -18.666 7.933 14.435 1.00 66.62 118 LEU A O 1
ATOM 958 N N . LEU A 1 119 ? -17.442 7.398 12.629 1.00 62.81 119 LEU A N 1
ATOM 959 C CA . LEU A 1 119 ? -17.775 8.589 11.840 1.00 62.81 119 LEU A CA 1
ATOM 960 C C . LEU A 1 119 ? -19.167 8.478 11.204 1.00 62.81 119 LEU A C 1
ATOM 962 O O . LEU A 1 119 ? -19.857 9.487 11.081 1.00 62.81 119 LEU A O 1
ATOM 966 N N . ASP A 1 120 ? -19.597 7.269 10.835 1.00 61.62 120 ASP A N 1
ATOM 967 C CA . ASP A 1 120 ? -20.946 7.017 10.309 1.00 61.62 120 ASP A CA 1
ATOM 968 C C . ASP A 1 120 ? -22.024 7.070 11.401 1.00 61.62 120 ASP A C 1
ATOM 970 O O . ASP A 1 120 ? -23.174 7.393 11.115 1.00 61.62 120 ASP A O 1
ATOM 974 N N . ALA A 1 121 ? -21.647 6.811 12.656 1.00 60.97 121 ALA A N 1
ATOM 975 C CA . ALA A 1 121 ? -22.525 6.948 13.817 1.00 60.97 121 ALA A CA 1
ATOM 976 C C . ALA A 1 121 ? -22.747 8.411 14.257 1.00 60.97 121 ALA A C 1
ATOM 978 O O . ALA A 1 121 ? -23.578 8.670 15.130 1.00 60.97 121 ALA A O 1
ATOM 979 N N . LEU A 1 122 ? -22.007 9.375 13.693 1.00 61.06 122 LEU A N 1
ATOM 980 C CA . LEU A 1 122 ? -22.156 10.790 14.027 1.00 61.06 122 LEU A CA 1
ATOM 981 C C . LEU A 1 122 ? -23.343 11.423 13.283 1.00 61.06 122 LEU A C 1
ATOM 983 O O . LEU A 1 122 ? -23.562 11.131 12.104 1.00 61.06 122 LEU A O 1
ATOM 987 N N . PRO A 1 123 ? -24.066 12.366 13.918 1.00 69.50 123 PRO A N 1
ATOM 988 C CA . PRO A 1 123 ? -25.080 13.160 13.237 1.00 69.50 123 PRO A CA 1
ATOM 989 C C . PRO A 1 123 ? -24.498 13.863 11.994 1.00 69.50 123 PRO A C 1
ATOM 991 O O . PRO A 1 123 ? -23.348 14.317 12.042 1.00 69.50 123 PRO A O 1
ATOM 994 N N . PRO A 1 124 ? -25.285 14.047 10.914 1.00 70.69 124 PRO A N 1
ATOM 995 C CA . PRO A 1 124 ? -24.838 14.691 9.675 1.00 70.69 124 PRO A CA 1
ATOM 996 C C . PRO A 1 124 ? -24.018 15.990 9.841 1.00 70.69 124 PRO A C 1
ATOM 998 O O . PRO A 1 124 ? -22.998 16.119 9.159 1.00 70.69 124 PRO A O 1
ATOM 1001 N N . PRO A 1 125 ? -24.366 16.934 10.746 1.00 72.50 125 PRO A N 1
ATOM 1002 C CA . PRO A 1 125 ? -23.563 18.147 10.933 1.00 72.50 125 PRO A CA 1
ATOM 1003 C C . PRO A 1 125 ? -22.173 17.876 11.532 1.00 72.50 125 PRO A C 1
ATOM 1005 O O . PRO A 1 125 ? -21.190 18.452 11.066 1.00 72.50 125 PRO A O 1
ATOM 1008 N N . ALA A 1 126 ? -22.065 16.961 12.501 1.00 62.81 126 ALA A N 1
ATOM 1009 C CA . ALA A 1 126 ? -20.792 16.586 13.123 1.00 62.81 126 ALA A CA 1
ATOM 1010 C C . ALA A 1 126 ? -19.899 15.796 12.153 1.00 62.81 126 ALA A C 1
ATOM 1012 O O . ALA A 1 126 ? -18.680 15.963 12.136 1.00 62.81 126 ALA A O 1
ATOM 1013 N N . ARG A 1 127 ? -20.512 14.983 11.284 1.00 56.94 127 ARG A N 1
ATOM 1014 C CA . ARG A 1 127 ? -19.815 14.285 10.198 1.00 56.94 127 ARG A CA 1
ATOM 1015 C C . ARG A 1 127 ? -19.228 15.263 9.174 1.00 56.94 127 ARG A C 1
ATOM 1017 O O . ARG A 1 127 ? -18.080 15.099 8.768 1.00 56.94 127 ARG A O 1
ATOM 1024 N N . ALA A 1 128 ? -19.979 16.295 8.781 1.00 62.78 128 ALA A N 1
ATOM 1025 C CA . ALA A 1 128 ? -19.506 17.321 7.848 1.00 62.78 128 ALA A CA 1
ATOM 1026 C C . ALA A 1 128 ? -18.368 18.178 8.433 1.00 62.78 128 ALA A C 1
ATOM 1028 O O . ALA A 1 128 ? -17.458 18.587 7.717 1.00 62.78 128 ALA A O 1
ATOM 1029 N N . GLU A 1 129 ? -18.397 18.458 9.736 1.00 64.44 129 GLU A N 1
ATOM 1030 C CA . GLU A 1 129 ? -17.314 19.159 10.432 1.00 64.44 129 GLU A CA 1
ATOM 1031 C C . GLU A 1 129 ? -16.041 18.308 10.544 1.00 64.44 129 GLU A C 1
ATOM 1033 O O . GLU A 1 129 ? -14.954 18.802 10.248 1.00 64.44 129 GLU A O 1
ATOM 1038 N N . ALA A 1 130 ? -16.172 17.016 10.862 1.00 58.50 130 ALA A N 1
ATOM 1039 C CA . ALA A 1 130 ? -15.039 16.097 10.902 1.00 58.50 130 ALA A CA 1
ATOM 1040 C C . ALA A 1 130 ? -14.363 15.950 9.526 1.00 58.50 130 ALA A C 1
ATOM 1042 O O . ALA A 1 130 ? -13.142 16.046 9.436 1.00 58.50 130 ALA A O 1
ATOM 1043 N N . LEU A 1 131 ? -15.143 15.824 8.445 1.00 61.41 131 LEU A N 1
ATOM 1044 C CA . LEU A 1 131 ? -14.611 15.748 7.078 1.00 61.41 131 LEU A CA 1
ATOM 1045 C C . LEU A 1 131 ? -13.885 17.032 6.644 1.00 61.41 131 LEU A C 1
ATOM 1047 O O . LEU A 1 131 ? -12.861 16.948 5.975 1.00 61.41 131 LEU A O 1
ATOM 1051 N N . ARG A 1 132 ? -14.360 18.212 7.071 1.00 58.44 132 ARG A N 1
ATOM 1052 C CA . ARG A 1 132 ? -13.691 19.502 6.806 1.00 58.44 132 ARG A CA 1
ATOM 1053 C C . ARG A 1 132 ? -12.358 19.662 7.535 1.00 58.44 132 ARG A C 1
ATOM 1055 O O . ARG A 1 132 ? -11.523 20.440 7.097 1.00 58.44 132 ARG A O 1
ATOM 1062 N N . SER A 1 133 ? -12.159 18.958 8.649 1.00 54.69 133 SER A N 1
ATOM 1063 C CA . SER A 1 133 ? -10.894 18.988 9.395 1.00 54.69 133 SER A CA 1
ATOM 1064 C C . SER A 1 133 ? -9.811 18.057 8.828 1.00 54.69 133 SER A C 1
ATOM 1066 O O . SER A 1 133 ? -8.669 18.111 9.284 1.00 54.69 133 SER A O 1
ATOM 1068 N N . GLU A 1 134 ? -10.164 17.209 7.853 1.00 48.31 134 GLU A N 1
ATOM 1069 C CA . GLU A 1 134 ? -9.259 16.255 7.195 1.00 48.31 134 GLU A CA 1
ATOM 1070 C C . GLU A 1 134 ? -8.754 16.715 5.807 1.00 48.31 134 GLU A C 1
ATOM 1072 O O . GLU A 1 134 ? -7.868 16.058 5.248 1.00 48.31 134 GLU A O 1
ATOM 1077 N N . GLU A 1 135 ? -9.289 17.814 5.256 1.00 40.97 135 GLU A N 1
ATOM 1078 C CA . GLU A 1 135 ? -8.825 18.471 4.013 1.00 40.97 135 GLU A CA 1
ATOM 1079 C C . GLU A 1 135 ? -7.652 19.433 4.256 1.00 40.97 135 GLU A C 1
ATOM 1081 O O . GLU A 1 135 ? -6.682 19.368 3.456 1.00 40.97 135 GLU A O 1
#

Radius of gyration: 20.0 Å; chains: 1; bounding box: 45×32×58 Å

Organism: Setaria italica (NCBI:txid4555)

Secondary structure (DSSP, 8-state):
----EE----SSS-PPPEEEETTEEEE--TT--------HHHHHHHHHHHHHHHHHTGGGSTTGGG-HHHHHHHHHHHHHHHHHHHHHHHHHHHHHHTT--EEEEPTTSS-EEEE-HHHHTS-HHHHHHHHHT--